Protein AF-A0A494BBG0-F1 (afdb_monomer_lite)

Foldseek 3Di:
DDPPPDDADEDPRDDDDDDPPQEAEDEDAPPDPVSVVVVVVCVVVVGHYDYHYYDPRCVVVVPD

Structure (mmCIF, N/CA/C/O backbone):
data_AF-A0A494BBG0-F1
#
_entry.id   AF-A0A494BBG0-F1
#
loop_
_atom_site.group_PDB
_atom_site.id
_atom_site.type_symbol
_atom_site.label_atom_id
_atom_site.label_alt_id
_atom_site.label_comp_id
_atom_site.label_asym_id
_atom_site.label_entity_id
_atom_site.label_seq_id
_atom_site.pdbx_PDB_ins_code
_atom_site.Cartn_x
_atom_site.Cartn_y
_atom_site.Cartn_z
_atom_site.occupancy
_atom_site.B_iso_or_equiv
_atom_site.auth_seq_id
_atom_site.auth_comp_id
_atom_site.auth_asym_id
_atom_site.auth_atom_id
_atom_site.pdbx_PDB_model_num
ATOM 1 N N . MET A 1 1 ? -11.426 12.947 -4.734 1.00 38.28 1 MET A N 1
ATOM 2 C CA . MET A 1 1 ? -10.457 12.507 -5.764 1.00 38.28 1 MET A CA 1
ATOM 3 C C . MET A 1 1 ? -9.147 12.152 -5.070 1.00 38.28 1 MET A C 1
ATOM 5 O O . MET A 1 1 ? -8.511 13.036 -4.517 1.00 38.28 1 MET A O 1
ATOM 9 N N . SER A 1 2 ? -8.804 10.866 -4.945 1.00 44.09 2 SER A N 1
ATOM 10 C CA . SER A 1 2 ? -7.645 10.452 -4.136 1.00 44.09 2 SER A CA 1
ATOM 11 C C . SER A 1 2 ? -6.339 10.792 -4.853 1.00 44.09 2 SER A C 1
AT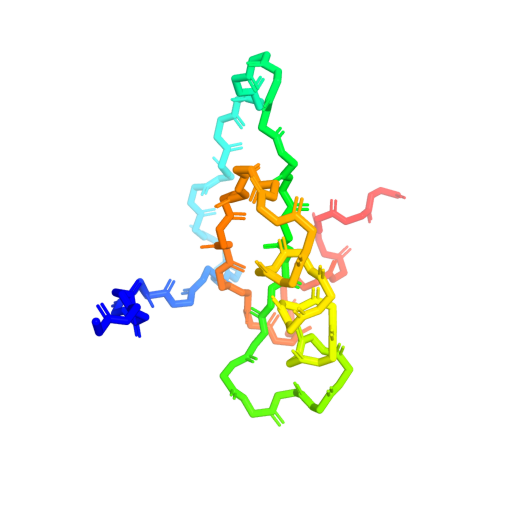OM 13 O O . SER A 1 2 ? -6.064 10.220 -5.902 1.00 44.09 2 SER A O 1
ATOM 15 N N . GLY A 1 3 ? -5.572 11.718 -4.270 1.00 48.69 3 GLY A N 1
ATOM 16 C CA . GLY A 1 3 ? -4.265 12.198 -4.719 1.00 48.69 3 GLY A CA 1
ATOM 17 C C . GLY A 1 3 ? -3.251 11.076 -4.902 1.00 48.69 3 GLY A C 1
ATOM 18 O O . GLY A 1 3 ? -2.469 10.740 -4.022 1.00 48.69 3 GLY A O 1
ATOM 19 N N . ASP A 1 4 ? -3.279 10.502 -6.092 1.00 55.56 4 ASP A N 1
ATOM 20 C CA . ASP A 1 4 ? -2.428 9.425 -6.553 1.00 55.56 4 ASP A CA 1
ATOM 21 C C . ASP A 1 4 ? -1.389 9.990 -7.544 1.00 55.56 4 ASP A C 1
ATOM 23 O O . ASP A 1 4 ? -1.183 9.468 -8.648 1.00 55.56 4 ASP A O 1
ATOM 27 N N . LEU A 1 5 ? -0.700 11.066 -7.169 1.00 54.56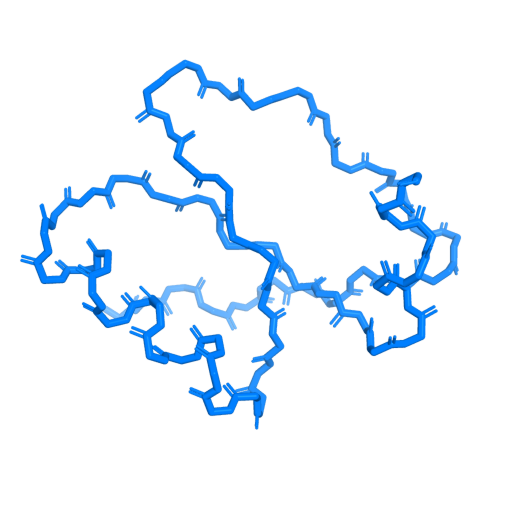 5 LEU A N 1
ATOM 28 C CA . LEU A 1 5 ? 0.315 11.707 -8.017 1.00 54.56 5 LEU A CA 1
ATOM 29 C C . LEU A 1 5 ? 1.752 11.529 -7.508 1.00 54.56 5 LEU A C 1
ATOM 31 O O . LEU A 1 5 ? 2.678 11.968 -8.180 1.00 54.56 5 LEU A O 1
ATOM 35 N N . SER A 1 6 ? 1.967 10.809 -6.401 1.00 65.50 6 SER A N 1
ATOM 36 C CA . SER A 1 6 ? 3.318 10.521 -5.899 1.00 65.50 6 SER A CA 1
ATOM 37 C C . SER A 1 6 ? 4.173 9.800 -6.951 1.00 65.50 6 SER A C 1
ATOM 39 O O . SER A 1 6 ? 3.681 8.928 -7.677 1.00 65.50 6 SER A O 1
ATOM 41 N N . ARG A 1 7 ? 5.451 10.179 -7.059 1.00 67.50 7 ARG A N 1
ATOM 42 C CA . ARG A 1 7 ? 6.432 9.503 -7.923 1.00 67.50 7 ARG A CA 1
ATOM 43 C C . ARG A 1 7 ? 6.801 8.139 -7.333 1.00 67.50 7 ARG A C 1
ATOM 45 O O . ARG A 1 7 ? 6.720 7.949 -6.121 1.00 67.50 7 ARG A O 1
ATOM 52 N N . CYS A 1 8 ? 7.160 7.189 -8.193 1.00 67.44 8 CYS A N 1
ATOM 53 C CA . CYS A 1 8 ? 7.624 5.874 -7.758 1.00 67.44 8 CYS A CA 1
ATOM 54 C C . CYS A 1 8 ? 9.050 5.977 -7.196 1.00 67.44 8 CYS A C 1
ATOM 56 O O . CYS A 1 8 ? 9.915 6.590 -7.816 1.00 67.44 8 CYS A O 1
ATOM 58 N N . LEU A 1 9 ? 9.278 5.367 -6.037 1.00 73.31 9 LEU A N 1
ATOM 59 C CA . LEU A 1 9 ? 10.572 5.186 -5.396 1.00 73.31 9 LEU A CA 1
ATOM 60 C C . LEU A 1 9 ? 11.306 4.020 -6.064 1.00 73.31 9 LEU A C 1
ATOM 62 O O . LEU A 1 9 ? 10.800 2.895 -6.111 1.00 73.31 9 LEU A O 1
ATOM 66 N N . GLY A 1 10 ? 12.483 4.305 -6.609 1.00 73.19 10 GLY A N 1
ATOM 67 C CA . GLY A 1 10 ? 13.351 3.344 -7.283 1.00 73.19 10 GLY A CA 1
ATOM 68 C C . GLY A 1 10 ? 14.645 3.093 -6.515 1.00 73.19 10 GLY A C 1
ATOM 69 O O . GLY A 1 10 ? 14.895 3.686 -5.469 1.00 73.19 10 GLY A O 1
ATOM 70 N N . LYS A 1 11 ? 15.502 2.226 -7.055 1.00 65.81 11 LYS A N 1
ATOM 71 C CA . LYS A 1 11 ? 16.848 1.999 -6.518 1.00 65.81 11 LYS A CA 1
ATOM 72 C C . LYS A 1 11 ? 17.614 3.335 -6.497 1.00 65.81 11 LYS A C 1
ATOM 74 O O . LYS A 1 11 ? 17.767 3.959 -7.541 1.00 65.81 11 LYS A O 1
ATOM 79 N N . GLY A 1 12 ? 18.022 3.794 -5.312 1.00 66.56 12 GLY A N 1
ATOM 80 C CA . GLY A 1 12 ? 18.681 5.096 -5.110 1.00 66.56 12 GLY A CA 1
ATOM 81 C C . GLY A 1 12 ? 17.767 6.246 -4.661 1.00 66.56 12 GLY A C 1
ATOM 82 O O . GLY A 1 12 ? 18.259 7.342 -4.414 1.00 66.56 12 GLY A O 1
ATOM 83 N N . SER A 1 13 ? 16.455 6.032 -4.517 1.00 67.81 13 SER A N 1
ATOM 84 C CA . SER A 1 13 ? 15.590 7.027 -3.872 1.00 67.81 13 SER A CA 1
ATOM 85 C C . SER A 1 13 ? 15.753 6.999 -2.353 1.00 67.81 13 SER A C 1
ATOM 87 O O . SER A 1 13 ? 15.880 5.915 -1.781 1.00 67.81 13 SER A O 1
ATOM 89 N N . CYS A 1 14 ? 15.685 8.166 -1.702 1.00 70.00 14 CYS A N 1
ATOM 90 C CA . CYS A 1 14 ? 15.753 8.260 -0.245 1.00 70.00 14 CYS A CA 1
ATOM 91 C C . CYS A 1 14 ? 14.702 7.342 0.405 1.00 70.00 14 CYS A C 1
ATOM 93 O O . CYS A 1 14 ? 13.524 7.418 0.027 1.00 70.00 14 CYS A O 1
ATOM 95 N N . PRO A 1 15 ? 15.098 6.486 1.365 1.00 69.94 15 PRO A N 1
ATOM 96 C CA . PRO A 1 15 ? 14.149 5.642 2.065 1.00 69.94 15 PRO A CA 1
ATOM 97 C C . PRO A 1 15 ? 13.121 6.530 2.781 1.00 69.94 15 PRO A C 1
ATOM 99 O O . PRO A 1 15 ? 13.476 7.582 3.323 1.00 69.94 15 PRO A O 1
ATOM 102 N N . PRO A 1 16 ? 11.833 6.153 2.770 1.00 72.75 16 PRO A N 1
ATOM 103 C CA . PRO A 1 16 ? 10.824 6.908 3.494 1.00 72.75 16 PRO A CA 1
ATOM 104 C C . PRO A 1 16 ? 11.146 6.881 4.995 1.00 72.75 16 PRO A C 1
ATOM 106 O O . PRO A 1 16 ? 11.543 5.840 5.515 1.00 72.75 16 PRO A O 1
ATOM 109 N N . GLY A 1 17 ? 10.965 8.015 5.685 1.00 77.31 17 GLY A N 1
ATOM 110 C CA . GLY A 1 17 ? 11.244 8.162 7.126 1.00 77.31 17 GLY A CA 1
ATOM 111 C C . GLY A 1 17 ? 10.384 7.252 8.019 1.00 77.31 17 GLY A C 1
ATOM 112 O O . GLY A 1 17 ? 9.710 6.371 7.507 1.00 77.31 17 GLY A O 1
ATOM 113 N N . PRO A 1 18 ? 10.328 7.419 9.347 1.00 77.81 18 PRO A N 1
ATOM 114 C CA . PRO A 1 18 ? 9.521 6.577 10.249 1.00 77.81 18 PRO A CA 1
ATOM 115 C C . PRO A 1 18 ? 8.006 6.830 10.140 1.00 77.81 18 PRO A C 1
ATOM 117 O O . PRO A 1 18 ? 7.575 7.915 9.743 1.00 77.81 18 PRO A O 1
ATOM 120 N N . VAL A 1 19 ? 7.189 5.791 10.375 1.00 78.25 19 VAL A N 1
ATOM 121 C CA . VAL A 1 19 ? 5.719 5.857 10.222 1.00 78.25 19 VAL A CA 1
ATOM 122 C C . VAL A 1 19 ? 5.146 6.715 11.348 1.00 78.25 19 VAL A C 1
ATOM 124 O O . VAL A 1 19 ? 5.435 6.411 12.501 1.00 78.25 19 VAL A O 1
ATOM 127 N N . PRO A 1 20 ? 4.340 7.753 11.062 1.00 77.19 20 PRO A N 1
ATOM 128 C CA . PRO A 1 20 ? 3.641 8.466 12.122 1.00 77.19 20 PRO A CA 1
ATOM 129 C C . PRO A 1 20 ? 2.612 7.550 12.796 1.00 77.19 20 PRO A C 1
ATOM 131 O O . PRO A 1 20 ? 1.971 6.721 12.143 1.00 77.19 20 PRO A O 1
ATOM 134 N N . GLU A 1 21 ? 2.454 7.708 14.106 1.00 75.56 21 GLU A N 1
ATOM 135 C CA . GLU A 1 21 ? 1.596 6.860 14.930 1.00 75.56 21 GLU A CA 1
ATOM 136 C C . GLU A 1 21 ? 0.122 6.946 14.484 1.00 75.56 21 GLU A C 1
ATOM 138 O O . GLU A 1 21 ? -0.406 8.019 14.179 1.00 75.56 21 GLU A O 1
ATOM 143 N N . GLY A 1 22 ? -0.546 5.794 14.368 1.00 80.00 22 GLY A N 1
ATOM 144 C CA . GLY A 1 22 ? -1.936 5.717 13.899 1.00 80.00 22 GLY A CA 1
ATOM 145 C C . GLY A 1 22 ? -2.135 5.847 12.379 1.00 80.00 22 GLY A C 1
ATOM 146 O O . GLY A 1 22 ? -3.263 6.082 11.932 1.00 80.00 22 GLY A O 1
ATOM 147 N N . VAL A 1 23 ? -1.074 5.697 11.576 1.00 83.44 23 VAL A N 1
ATOM 148 C CA . VAL A 1 23 ? -1.145 5.610 10.108 1.00 83.44 23 VAL A CA 1
ATOM 149 C C . VAL A 1 23 ? -0.484 4.320 9.633 1.00 83.44 23 VAL A C 1
ATOM 151 O O . VAL A 1 23 ? 0.628 3.999 10.030 1.00 83.44 23 VAL A O 1
ATOM 154 N N . ILE A 1 24 ? -1.144 3.586 8.738 1.00 83.94 24 ILE A N 1
ATOM 155 C CA . ILE A 1 24 ? -0.562 2.383 8.124 1.00 83.94 24 ILE A CA 1
ATOM 156 C C . ILE A 1 24 ? 0.149 2.762 6.825 1.00 83.94 24 ILE A C 1
ATOM 158 O O . ILE A 1 24 ? -0.360 3.556 6.032 1.00 83.94 24 ILE A O 1
ATOM 162 N N . ARG A 1 25 ? 1.319 2.174 6.564 1.00 83.00 25 ARG A N 1
ATOM 163 C CA . ARG A 1 25 ? 1.982 2.298 5.261 1.00 83.00 25 ARG A CA 1
ATOM 164 C C . ARG A 1 25 ? 1.578 1.182 4.331 1.00 83.00 25 ARG A C 1
ATOM 166 O O . ARG A 1 25 ? 1.601 0.017 4.705 1.00 83.00 25 ARG A O 1
ATOM 173 N N . ILE A 1 26 ? 1.283 1.558 3.095 1.00 82.06 26 ILE A N 1
ATOM 174 C CA . ILE A 1 26 ? 1.150 0.620 1.992 1.00 82.06 26 ILE A CA 1
ATOM 175 C C . ILE A 1 26 ? 2.180 0.976 0.934 1.00 82.06 26 ILE A C 1
ATOM 177 O O . ILE A 1 26 ? 2.198 2.099 0.427 1.00 82.06 26 ILE A O 1
ATOM 181 N N . TYR A 1 27 ? 2.973 -0.021 0.556 1.00 80.94 27 TYR A N 1
ATOM 182 C CA . TYR A 1 27 ? 3.727 -0.008 -0.685 1.00 80.94 27 TYR A CA 1
ATOM 183 C C . TYR A 1 27 ? 2.801 -0.467 -1.812 1.00 80.94 27 TYR A C 1
ATOM 185 O O . TYR A 1 27 ? 2.261 -1.574 -1.783 1.00 80.94 27 TYR A O 1
ATOM 193 N N . SER A 1 28 ? 2.543 0.410 -2.778 1.00 80.12 28 SER A N 1
ATOM 194 C CA . SER A 1 28 ? 1.699 0.097 -3.929 1.00 80.12 28 SER A CA 1
ATOM 195 C C . SER A 1 28 ? 2.383 0.418 -5.245 1.00 80.12 28 SER A C 1
ATOM 197 O O . SER A 1 28 ? 3.289 1.238 -5.327 1.00 80.12 28 SER A O 1
ATOM 199 N N . MET A 1 29 ? 1.889 -0.198 -6.312 1.00 81.81 29 MET A N 1
ATOM 200 C CA . MET A 1 29 ? 2.195 0.215 -7.677 1.00 81.81 29 MET A CA 1
ATOM 201 C C . MET A 1 29 ? 0.901 0.590 -8.393 1.00 81.81 29 MET A C 1
ATOM 203 O O . MET A 1 29 ? -0.166 0.072 -8.064 1.00 81.81 29 MET A O 1
AT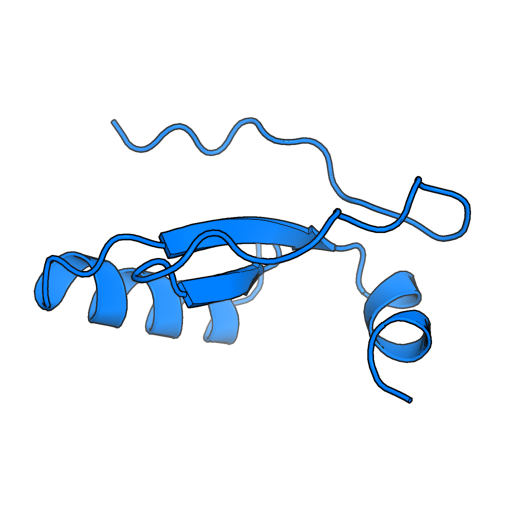OM 207 N N . ARG A 1 30 ? 0.985 1.484 -9.387 1.00 75.94 30 ARG A N 1
ATOM 208 C CA . ARG A 1 30 ? -0.197 1.998 -10.111 1.00 75.94 30 ARG A CA 1
ATOM 209 C C . ARG A 1 30 ? -1.033 0.897 -10.762 1.00 75.94 30 ARG A C 1
ATOM 211 O O . ARG A 1 30 ? -2.254 0.974 -10.723 1.00 75.94 30 ARG A O 1
ATOM 218 N N . PHE A 1 31 ? -0.372 -0.109 -11.323 1.00 78.94 31 PHE A N 1
ATOM 219 C CA . PHE A 1 31 ? -1.009 -1.156 -12.122 1.00 78.94 31 PHE A CA 1
ATOM 220 C C . PHE A 1 31 ? -1.077 -2.511 -11.408 1.00 78.94 31 PHE A C 1
ATOM 222 O O . PHE A 1 31 ? -1.435 -3.506 -12.025 1.00 78.94 31 PHE A O 1
ATOM 229 N N . CYS A 1 32 ? -0.739 -2.574 -10.114 1.00 81.75 32 CYS A N 1
ATOM 230 C CA . CYS A 1 32 ? -0.800 -3.832 -9.374 1.00 81.75 32 CYS A CA 1
ATOM 231 C C . CYS A 1 32 ? -2.227 -4.083 -8.844 1.00 81.75 32 CYS A C 1
ATOM 233 O O . CYS A 1 32 ? -2.699 -3.316 -7.992 1.00 81.75 32 CYS A O 1
ATOM 235 N N . PRO A 1 33 ? -2.910 -5.162 -9.278 1.00 85.69 33 PRO A N 1
ATOM 236 C CA . PRO A 1 33 ? -4.262 -5.477 -8.813 1.00 85.69 33 PRO A CA 1
ATOM 237 C C . PRO A 1 33 ? -4.298 -5.815 -7.312 1.00 85.69 33 PRO A C 1
ATOM 239 O O . PRO A 1 33 ? -5.252 -5.464 -6.615 1.00 85.69 33 PRO A O 1
ATOM 242 N N . TYR A 1 34 ? -3.228 -6.406 -6.772 1.00 85.94 34 TYR A N 1
ATOM 243 C CA . TYR A 1 34 ? -3.123 -6.737 -5.348 1.00 85.94 34 TYR A CA 1
ATOM 244 C C . TYR A 1 34 ? -3.065 -5.490 -4.464 1.00 85.94 34 TYR A C 1
ATOM 246 O O . TYR A 1 34 ? -3.802 -5.375 -3.482 1.00 85.94 34 TYR A O 1
ATOM 254 N N . SER A 1 35 ? -2.240 -4.510 -4.841 1.00 84.25 35 SER A N 1
ATOM 255 C CA . SER A 1 35 ? -2.147 -3.249 -4.104 1.00 84.25 35 SER A CA 1
ATOM 256 C C . SER A 1 35 ? -3.450 -2.453 -4.193 1.00 84.25 35 SER A C 1
ATOM 258 O O . SER A 1 35 ? -3.847 -1.805 -3.225 1.00 84.25 35 SER A O 1
ATOM 260 N N . HIS A 1 36 ? -4.143 -2.521 -5.335 1.00 86.75 36 HIS A N 1
ATOM 261 C CA . HIS A 1 36 ? -5.451 -1.893 -5.505 1.00 86.75 36 HIS A CA 1
ATOM 262 C C . HIS A 1 36 ? -6.476 -2.454 -4.509 1.00 86.75 36 HIS A C 1
ATOM 264 O O . HIS A 1 36 ? -7.160 -1.681 -3.835 1.00 86.75 36 HIS A O 1
ATOM 270 N N . ARG A 1 37 ? -6.533 -3.783 -4.342 1.00 90.06 37 ARG A N 1
ATOM 271 C CA . ARG A 1 37 ? -7.427 -4.440 -3.375 1.00 90.06 37 ARG A CA 1
ATOM 272 C C . ARG A 1 37 ? -7.196 -3.942 -1.948 1.00 90.06 37 ARG A C 1
ATOM 274 O O . ARG A 1 37 ? -8.154 -3.575 -1.271 1.00 90.06 37 ARG A O 1
ATOM 281 N N . ALA A 1 38 ? -5.941 -3.866 -1.503 1.00 87.88 38 ALA A N 1
ATOM 282 C CA . ALA A 1 38 ? -5.614 -3.381 -0.161 1.00 87.88 38 ALA A CA 1
ATOM 283 C C . ALA A 1 38 ? -6.068 -1.925 0.055 1.00 87.88 38 ALA A C 1
ATOM 285 O O . ALA A 1 38 ? -6.642 -1.591 1.090 1.00 87.88 38 ALA A O 1
ATOM 286 N N . ARG A 1 39 ? -5.896 -1.064 -0.956 1.00 85.50 39 ARG A N 1
ATOM 287 C CA . ARG A 1 39 ? -6.351 0.333 -0.900 1.00 85.50 39 ARG A CA 1
ATOM 288 C C . ARG A 1 39 ? -7.869 0.457 -0.799 1.00 85.50 39 ARG A C 1
ATOM 290 O O . ARG A 1 39 ? -8.341 1.340 -0.088 1.00 85.50 39 ARG A O 1
ATOM 297 N N . LEU A 1 40 ? -8.625 -0.398 -1.491 1.00 89.38 40 LEU A N 1
ATOM 298 C CA . LEU A 1 40 ? -10.086 -0.424 -1.382 1.00 89.38 40 LEU A CA 1
ATOM 299 C C . LEU A 1 40 ? -10.530 -0.816 0.027 1.00 89.38 40 LEU A C 1
ATOM 301 O O . LEU A 1 40 ? -11.378 -0.140 0.598 1.00 89.38 40 LEU A O 1
ATOM 305 N N . VAL A 1 41 ? -9.910 -1.841 0.617 1.00 90.62 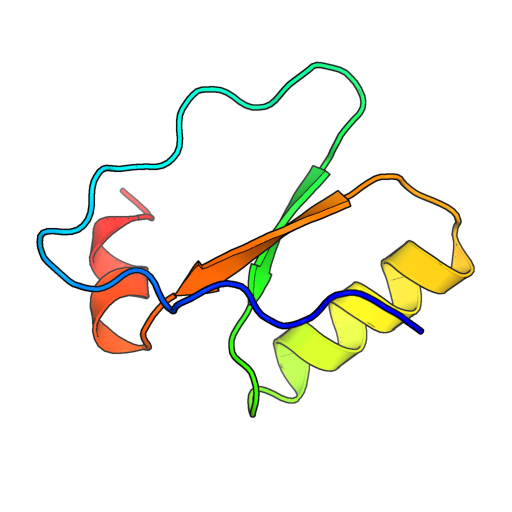41 VAL A N 1
ATOM 306 C CA . VAL A 1 41 ? -10.219 -2.275 1.988 1.00 90.62 41 VAL A CA 1
ATOM 307 C C . VAL A 1 41 ? -9.907 -1.173 3.000 1.00 90.62 41 VAL A C 1
ATOM 309 O O . VAL A 1 41 ? -10.735 -0.885 3.861 1.00 90.62 41 VAL A O 1
ATOM 312 N N . LEU A 1 42 ? -8.749 -0.516 2.887 1.00 88.12 42 LEU A N 1
ATOM 313 C CA . LEU A 1 42 ? -8.395 0.568 3.806 1.00 88.12 42 LEU A CA 1
ATOM 314 C C . LEU A 1 42 ? -9.319 1.781 3.673 1.00 88.12 42 LEU A C 1
ATOM 316 O O . LEU A 1 42 ? -9.704 2.362 4.686 1.00 88.12 42 LEU A O 1
ATOM 320 N N . LYS A 1 43 ? -9.711 2.135 2.443 1.00 86.44 43 LYS A N 1
ATOM 321 C CA . LYS A 1 43 ? -10.707 3.185 2.199 1.00 86.44 43 LYS A CA 1
ATOM 322 C C . LYS A 1 43 ? -12.071 2.819 2.775 1.00 86.44 43 LYS A C 1
ATOM 324 O O . LYS A 1 43 ? -12.679 3.657 3.425 1.00 86.44 43 LYS A O 1
ATOM 329 N N . ALA A 1 44 ? -12.526 1.584 2.570 1.00 90.75 44 ALA A N 1
ATOM 330 C CA . ALA A 1 44 ? -13.806 1.106 3.086 1.00 90.75 44 ALA A CA 1
ATOM 331 C C . ALA A 1 44 ? -13.843 1.098 4.622 1.00 90.75 44 ALA A C 1
ATOM 333 O O . ALA A 1 44 ? -14.876 1.387 5.212 1.00 90.75 44 ALA A O 1
ATOM 334 N N . LYS A 1 45 ? -12.706 0.820 5.273 1.00 89.75 45 LYS A N 1
ATOM 335 C CA . LYS A 1 45 ? -12.570 0.878 6.735 1.00 89.75 45 LYS A CA 1
ATOM 336 C C . LYS A 1 45 ? -12.308 2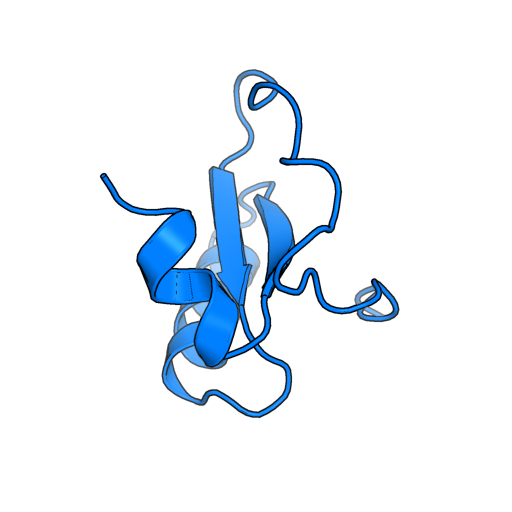.284 7.291 1.00 89.75 45 LYS A C 1
ATOM 338 O O . LYS A 1 45 ? -12.226 2.431 8.504 1.00 89.75 45 LYS A O 1
ATOM 343 N N . GLY A 1 46 ? -12.131 3.300 6.443 1.00 86.25 46 GLY A N 1
ATOM 344 C CA . GLY A 1 46 ? -11.827 4.665 6.887 1.00 86.25 46 GLY A CA 1
ATOM 345 C C . GLY A 1 46 ? -10.473 4.811 7.595 1.00 86.25 46 GLY A C 1
ATOM 346 O O . GLY A 1 46 ? -10.276 5.746 8.367 1.00 86.25 46 GLY A O 1
ATOM 347 N N . ILE A 1 47 ? -9.530 3.895 7.358 1.00 85.88 47 ILE A N 1
ATOM 348 C CA . ILE A 1 47 ? -8.214 3.927 8.005 1.00 85.88 47 ILE A CA 1
ATOM 349 C C . ILE A 1 47 ? -7.334 4.950 7.287 1.00 85.88 47 ILE A C 1
ATOM 351 O O . ILE A 1 47 ? -7.292 4.996 6.058 1.00 85.88 47 ILE A O 1
ATOM 355 N N . ARG A 1 48 ? -6.587 5.761 8.042 1.00 82.94 48 ARG A N 1
ATOM 356 C CA . ARG A 1 48 ? -5.576 6.655 7.466 1.00 82.94 48 ARG A CA 1
ATOM 357 C C . ARG A 1 48 ? -4.373 5.834 7.021 1.00 82.94 48 ARG A C 1
ATOM 359 O O . ARG A 1 48 ? -3.775 5.113 7.820 1.00 82.94 48 ARG A O 1
ATOM 366 N N . PHE A 1 49 ? -4.006 5.956 5.750 1.00 84.69 49 PHE A N 1
ATOM 367 C CA . PHE A 1 49 ? -2.855 5.251 5.201 1.00 84.69 49 PHE A CA 1
ATOM 368 C C . PHE A 1 49 ? -1.982 6.140 4.333 1.00 84.69 49 PHE A C 1
ATOM 370 O O . PHE A 1 49 ? -2.467 6.987 3.582 1.00 84.69 49 PHE A O 1
ATOM 377 N N . LEU A 1 50 ? -0.678 5.897 4.417 1.00 82.25 50 LEU A N 1
ATOM 378 C CA . LEU A 1 50 ? 0.319 6.519 3.566 1.00 82.25 50 LEU A CA 1
ATOM 379 C C . LEU A 1 50 ? 0.599 5.589 2.386 1.00 82.25 50 LEU A C 1
ATOM 381 O O . LEU A 1 50 ? 1.108 4.481 2.561 1.00 82.25 50 LEU A O 1
ATOM 385 N N . ASN A 1 51 ? 0.252 6.051 1.185 1.00 81.25 51 ASN A N 1
ATOM 386 C CA . ASN A 1 51 ? 0.510 5.316 -0.043 1.00 81.25 51 ASN A CA 1
ATOM 387 C C . ASN A 1 51 ? 1.887 5.683 -0.608 1.00 81.25 51 ASN A C 1
ATOM 389 O O . ASN A 1 51 ? 2.068 6.775 -1.149 1.00 81.25 51 ASN A O 1
ATOM 393 N N . ILE A 1 52 ? 2.836 4.757 -0.510 1.00 79.81 52 ILE A N 1
ATOM 394 C CA . ILE A 1 52 ? 4.171 4.898 -1.081 1.00 79.81 52 ILE A CA 1
ATOM 395 C C . ILE A 1 52 ? 4.226 4.081 -2.360 1.00 79.81 52 ILE A C 1
ATOM 397 O O . ILE A 1 52 ? 3.863 2.907 -2.378 1.00 79.81 52 ILE A O 1
ATOM 401 N N . ARG A 1 53 ? 4.688 4.702 -3.443 1.00 78.94 53 ARG A N 1
ATOM 402 C CA . ARG A 1 53 ? 4.835 4.007 -4.717 1.00 78.94 53 ARG A CA 1
ATOM 403 C C . ARG A 1 53 ? 6.224 3.459 -4.848 1.00 78.94 53 ARG A C 1
ATOM 405 O O . ARG A 1 53 ? 7.162 4.233 -4.738 1.00 78.94 53 ARG A O 1
ATOM 412 N N . THR A 1 54 ? 6.352 2.177 -5.127 1.00 73.88 54 THR A N 1
ATOM 413 C CA . THR A 1 54 ? 7.642 1.542 -5.403 1.00 73.88 54 THR A CA 1
ATOM 414 C C . THR A 1 54 ? 7.711 1.114 -6.862 1.00 73.88 54 THR A C 1
ATOM 416 O O . THR A 1 54 ? 6.689 0.946 -7.528 1.00 73.88 54 THR A O 1
ATOM 419 N N . LEU A 1 55 ? 8.924 1.011 -7.394 1.00 69.62 55 LEU A N 1
ATOM 420 C CA . LEU A 1 55 ? 9.173 0.249 -8.610 1.00 69.62 55 LEU A CA 1
ATOM 421 C C . LEU A 1 55 ? 9.235 -1.242 -8.241 1.00 69.62 55 LEU A C 1
ATOM 423 O O . LEU A 1 55 ? 9.629 -1.575 -7.123 1.00 69.62 55 LEU A O 1
ATOM 427 N N . PRO A 1 56 ? 8.883 -2.156 -9.159 1.00 64.12 56 PRO A N 1
ATOM 428 C CA . PRO A 1 56 ? 8.961 -3.591 -8.878 1.00 64.12 56 PRO A CA 1
ATOM 429 C C . PRO A 1 56 ? 10.386 -4.013 -8.493 1.00 64.12 56 PRO A C 1
ATOM 431 O O . PRO A 1 56 ? 10.560 -4.848 -7.616 1.00 64.12 56 PRO A O 1
ATOM 434 N N . SER A 1 57 ? 11.401 -3.355 -9.064 1.00 59.03 57 SER A N 1
ATOM 435 C CA . SER A 1 57 ? 12.819 -3.594 -8.772 1.00 59.03 57 SER A CA 1
ATOM 436 C C . SER A 1 57 ? 13.307 -3.059 -7.422 1.00 59.03 57 SER A C 1
ATOM 438 O O . SER A 1 57 ? 14.416 -3.391 -7.017 1.00 59.03 57 SER A O 1
ATOM 440 N N . SER A 1 58 ? 12.538 -2.207 -6.735 1.00 55.09 58 SER A N 1
ATOM 441 C CA . SER A 1 58 ? 12.906 -1.678 -5.414 1.00 55.09 58 SER A CA 1
ATOM 442 C C . SER A 1 58 ? 12.190 -2.380 -4.263 1.00 55.09 58 SER A C 1
ATOM 444 O O . SER A 1 58 ? 12.558 -2.152 -3.112 1.00 55.09 58 SER A O 1
ATOM 446 N N . ALA A 1 59 ? 11.217 -3.254 -4.548 1.00 55.28 59 ALA A N 1
ATOM 447 C CA . ALA A 1 59 ? 10.530 -4.037 -3.523 1.00 55.28 59 ALA A CA 1
ATOM 448 C C . ALA A 1 59 ? 11.510 -4.932 -2.743 1.00 55.28 59 ALA A C 1
ATOM 450 O O . ALA A 1 59 ? 11.441 -4.978 -1.521 1.00 55.28 59 ALA A O 1
ATOM 451 N N . GLU A 1 60 ? 12.480 -5.544 -3.425 1.00 51.03 60 GLU A N 1
ATOM 452 C CA . GLU A 1 60 ? 13.489 -6.428 -2.817 1.00 51.03 60 GLU A CA 1
ATOM 453 C C . GLU A 1 60 ? 14.470 -5.694 -1.892 1.00 51.03 60 GLU A C 1
ATOM 455 O O . GLU A 1 60 ? 15.001 -6.285 -0.966 1.00 51.03 60 GLU A O 1
ATOM 460 N N . THR A 1 61 ? 14.694 -4.393 -2.093 1.00 50.59 61 THR A N 1
ATOM 461 C CA . THR A 1 61 ? 15.585 -3.591 -1.229 1.00 50.59 61 THR A CA 1
ATOM 462 C C . THR A 1 61 ? 14.902 -2.994 0.000 1.00 50.59 61 THR A C 1
ATOM 464 O O . THR A 1 61 ? 15.571 -2.378 0.825 1.00 50.59 61 THR A O 1
ATOM 467 N N . VAL A 1 62 ? 13.574 -3.097 0.103 1.00 50.88 62 VAL A N 1
ATOM 468 C CA . VAL A 1 62 ? 12.793 -2.498 1.203 1.00 50.88 62 VAL A CA 1
ATOM 469 C C . VAL A 1 62 ? 12.376 -3.542 2.244 1.00 50.88 62 VAL A C 1
ATOM 471 O O . VAL A 1 62 ? 12.084 -3.173 3.380 1.00 50.88 62 VAL A O 1
ATOM 474 N N . TYR A 1 63 ? 12.386 -4.826 1.887 1.00 45.03 63 TYR A N 1
ATOM 475 C CA . TYR A 1 63 ? 12.207 -5.930 2.826 1.00 45.03 63 TYR A CA 1
ATOM 476 C C . TYR A 1 63 ? 13.586 -6.536 3.138 1.00 45.03 63 TYR A C 1
ATOM 478 O O . TYR A 1 63 ? 14.188 -7.089 2.220 1.00 45.03 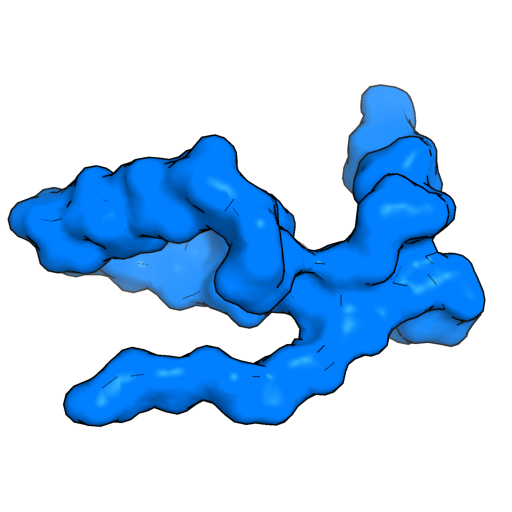63 TYR A O 1
ATOM 486 N N . PRO A 1 64 ? 14.126 -6.382 4.364 1.00 46.19 64 PRO A N 1
ATOM 487 C CA . PRO A 1 64 ? 15.252 -7.197 4.812 1.00 46.19 64 PRO A CA 1
ATOM 488 C C . PRO A 1 64 ? 14.848 -8.669 4.967 1.00 46.19 64 PRO A C 1
ATOM 490 O O . PRO A 1 64 ? 13.642 -8.936 5.196 1.00 46.19 64 PRO A O 1
#

Secondary structure (DSSP, 8-state):
-----PPPB-TTSPPP-PPPTT-EEEEE-TT-HHHHHHHHHHHHTT--EEEEEB-GGGSTTT--

pLDDT: mean 73.48, std 13.69, range [38.28, 90.75]

Organism: Mus musculus (NCBI:txid10090)

Radius of gyration: 11.99 Å; chains: 1; bounding box: 32×20×27 Å

Sequence (64 aa):
MSGDLSRCLGKGSCPPGPVPEGVIRIYSMRFCPYSHRARLVLKAKGIRFLNIRTLPSSAETVYP

InterPro domains:
  IPR036249 Thioredoxin-like superfamily [SSF52833] (10-50)
  IPR050983 Glutathione S-transferase Omega/HSP26 [PTHR43968] (1-52)